Protein AF-A0A9D1PG40-F1 (afdb_monomer)

Organism: NCBI:txid2838501

pLDDT: mean 84.78, std 14.43, range [40.97, 97.5]

Sequence (133 aa):
SDLYTVRMKETQLELTAVLLNINRNHNRELMEACRDLKDYAEYVDRVRKYARELPLSEAVECAITECIREGILKEFLEKNRAEVKKMSIYEYDQKKHIRMERQDAWEEGVQAGRREGIKEGERPAQRTDQEKA

Structure (mmCIF, N/CA/C/O backbone):
data_AF-A0A9D1PG40-F1
#
_entry.id   AF-A0A9D1PG40-F1
#
loop_
_atom_site.group_PDB
_atom_site.id
_atom_site.type_symbol
_atom_site.label_atom_id
_atom_site.label_alt_id
_atom_site.label_comp_id
_atom_site.label_asym_id
_atom_site.label_entity_id
_atom_site.label_seq_id
_atom_site.pdbx_PDB_ins_code
_atom_site.Cartn_x
_atom_site.Cartn_y
_atom_site.Cartn_z
_atom_site.occupancy
_atom_site.B_iso_or_equiv
_atom_site.auth_seq_id
_atom_site.auth_comp_id
_atom_site.auth_asym_id
_atom_site.auth_atom_id
_atom_site.pdbx_PDB_model_num
ATOM 1 N N . SER A 1 1 ? 30.901 -23.192 -4.515 1.00 55.09 1 SER A N 1
ATOM 2 C CA . SER A 1 1 ? 29.794 -23.257 -3.539 1.00 55.09 1 SER A CA 1
ATOM 3 C C . SER A 1 1 ? 28.909 -24.455 -3.877 1.00 55.09 1 SER A C 1
ATOM 5 O O . SER A 1 1 ? 27.687 -24.369 -3.859 1.00 55.09 1 SER A O 1
ATOM 7 N N . ASP A 1 2 ? 29.529 -25.591 -4.210 1.00 54.66 2 ASP A N 1
ATOM 8 C CA . ASP A 1 2 ? 28.886 -26.600 -5.070 1.00 54.66 2 ASP A CA 1
ATOM 9 C C . ASP A 1 2 ? 28.430 -27.823 -4.259 1.00 54.66 2 ASP A C 1
ATOM 11 O O . ASP A 1 2 ? 27.767 -28.713 -4.777 1.00 54.66 2 ASP A O 1
ATOM 15 N N . LEU A 1 3 ? 28.733 -27.825 -2.956 1.00 61.44 3 LEU A N 1
ATOM 16 C CA . LEU A 1 3 ? 28.418 -28.886 -1.996 1.00 61.44 3 LEU A CA 1
ATOM 17 C C . LEU A 1 3 ? 26.918 -29.052 -1.703 1.00 61.44 3 LEU A C 1
ATOM 19 O O . LEU A 1 3 ? 26.527 -30.090 -1.183 1.00 61.44 3 LEU A O 1
ATOM 23 N N . TYR A 1 4 ? 26.081 -28.073 -2.055 1.00 61.66 4 TYR A N 1
ATOM 24 C CA . TYR A 1 4 ? 24.627 -28.133 -1.847 1.00 61.66 4 TYR A CA 1
ATOM 25 C C . TYR A 1 4 ? 23.830 -28.383 -3.133 1.00 61.66 4 TYR A C 1
ATOM 27 O O . TYR A 1 4 ? 22.605 -28.456 -3.086 1.00 61.66 4 TYR A O 1
ATOM 35 N N . THR A 1 5 ? 24.493 -28.519 -4.286 1.00 62.78 5 THR A N 1
ATOM 36 C CA . THR A 1 5 ? 23.796 -28.704 -5.569 1.00 62.78 5 THR A CA 1
ATOM 37 C C . THR A 1 5 ? 23.906 -30.157 -6.007 1.00 62.78 5 THR A C 1
ATOM 39 O O . THR A 1 5 ? 24.769 -30.526 -6.803 1.00 62.78 5 THR A O 1
ATOM 42 N N . VAL A 1 6 ? 23.031 -31.010 -5.475 1.00 68.75 6 VAL A N 1
ATOM 43 C CA . VAL A 1 6 ? 22.919 -32.390 -5.955 1.00 68.75 6 VAL A CA 1
ATOM 44 C C . VAL A 1 6 ? 22.168 -32.363 -7.286 1.00 68.75 6 VAL A C 1
ATOM 46 O O . VAL A 1 6 ? 20.981 -32.047 -7.331 1.00 68.75 6 VAL A O 1
ATOM 49 N N . ARG A 1 7 ? 22.860 -32.659 -8.394 1.00 66.06 7 ARG A N 1
ATOM 50 C CA . ARG A 1 7 ? 22.235 -32.750 -9.724 1.00 66.06 7 ARG A CA 1
ATOM 51 C C . ARG A 1 7 ? 21.403 -34.032 -9.811 1.00 66.06 7 ARG A C 1
ATOM 53 O O . ARG A 1 7 ? 21.904 -35.075 -10.222 1.00 66.06 7 ARG A O 1
ATOM 60 N N . MET A 1 8 ? 20.145 -33.953 -9.394 1.00 66.69 8 MET A N 1
ATOM 61 C CA . MET A 1 8 ? 19.166 -35.035 -9.515 1.00 66.69 8 MET A CA 1
ATOM 62 C C . MET A 1 8 ? 18.460 -34.937 -10.877 1.00 66.69 8 MET A C 1
ATOM 64 O O . MET A 1 8 ? 18.106 -33.845 -11.313 1.00 66.69 8 MET A O 1
ATOM 68 N N . LYS A 1 9 ? 18.287 -36.074 -11.566 1.00 65.50 9 LYS A N 1
ATOM 69 C CA . LYS A 1 9 ? 17.622 -36.162 -12.885 1.00 65.50 9 LYS A CA 1
ATOM 70 C C . LYS A 1 9 ? 16.092 -36.056 -12.815 1.00 65.50 9 LYS A C 1
ATOM 72 O O . LYS A 1 9 ? 15.479 -35.769 -13.836 1.00 65.50 9 LYS A O 1
ATOM 77 N N . GLU A 1 10 ? 15.498 -36.295 -11.648 1.00 72.19 10 GLU A N 1
ATOM 78 C CA . GLU A 1 10 ? 14.047 -36.329 -11.435 1.00 72.19 10 GLU A CA 1
ATOM 79 C C . GLU A 1 10 ? 13.614 -35.272 -10.416 1.00 72.19 10 GLU A C 1
ATOM 81 O O . GLU A 1 10 ? 14.260 -35.078 -9.381 1.00 72.19 10 GLU A O 1
ATOM 86 N N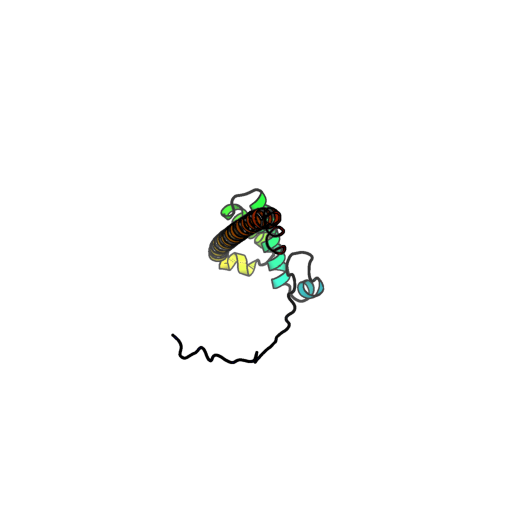 . THR A 1 11 ? 12.514 -34.585 -10.724 1.00 70.94 11 THR A N 1
ATOM 87 C CA . THR A 1 11 ? 11.887 -33.577 -9.868 1.00 70.94 11 THR A CA 1
ATOM 88 C C . THR A 1 11 ? 11.363 -34.249 -8.600 1.00 70.94 11 THR A C 1
ATOM 90 O O . THR A 1 11 ? 10.417 -35.027 -8.649 1.00 70.94 11 THR A O 1
ATOM 93 N N . GLN A 1 12 ? 11.981 -33.967 -7.452 1.00 76.06 12 GLN A N 1
ATOM 94 C CA . GLN A 1 12 ? 11.629 -34.624 -6.183 1.00 76.06 12 GLN A CA 1
ATOM 95 C C . GLN A 1 12 ? 10.358 -34.062 -5.528 1.00 76.06 12 GLN A C 1
ATOM 97 O O . GLN A 1 12 ? 9.818 -34.680 -4.612 1.00 7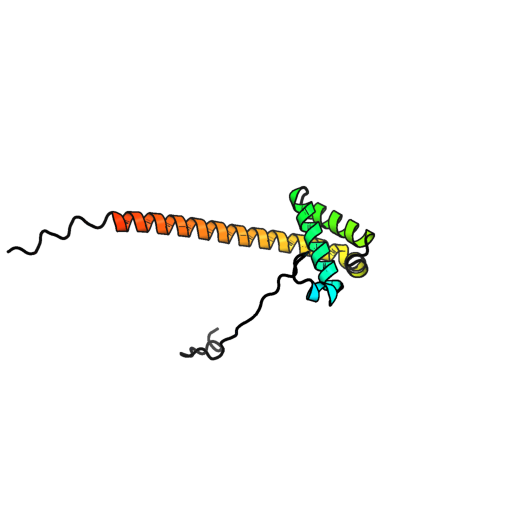6.06 12 GLN A O 1
ATOM 102 N N . LEU A 1 13 ? 9.889 -32.889 -5.967 1.00 81.25 13 LEU A N 1
ATOM 103 C CA . LEU A 1 13 ? 8.706 -32.236 -5.422 1.00 81.25 13 LEU A CA 1
ATOM 104 C C . LEU A 1 13 ? 8.035 -31.367 -6.491 1.00 81.25 13 LEU A C 1
ATOM 106 O O . LEU A 1 13 ? 8.658 -30.456 -7.035 1.00 81.25 13 LEU A O 1
ATOM 110 N N . GLU A 1 14 ? 6.758 -31.631 -6.750 1.00 84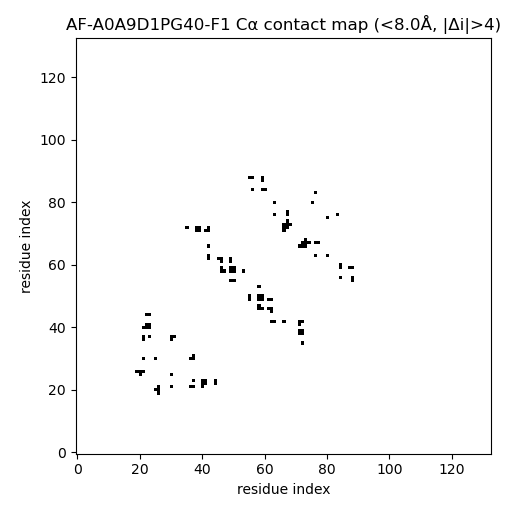.69 14 GLU A N 1
ATOM 111 C CA . GLU A 1 14 ? 5.883 -30.785 -7.559 1.00 84.69 14 GLU A CA 1
ATOM 112 C C . GLU A 1 14 ? 4.769 -30.251 -6.653 1.00 84.69 14 GLU A C 1
ATOM 114 O O . GLU A 1 14 ? 4.091 -31.016 -5.966 1.00 84.69 14 GLU A O 1
ATOM 119 N N . LEU A 1 15 ? 4.620 -28.927 -6.595 1.00 87.81 15 LEU A N 1
ATOM 120 C CA . LEU A 1 15 ? 3.640 -28.255 -5.745 1.00 87.81 15 LEU A CA 1
ATOM 121 C C . LEU A 1 15 ? 2.729 -27.390 -6.603 1.00 87.81 15 LEU A C 1
ATOM 123 O O . LEU A 1 15 ? 3.194 -26.609 -7.431 1.00 87.81 15 LEU A O 1
ATOM 127 N N . THR A 1 16 ? 1.430 -27.473 -6.334 1.00 89.31 16 THR A N 1
ATOM 128 C CA . THR A 1 16 ? 0.451 -26.506 -6.831 1.00 89.31 16 THR A CA 1
ATOM 129 C C . THR A 1 16 ? 0.050 -25.590 -5.684 1.00 89.31 16 THR A C 1
ATOM 131 O O . THR A 1 16 ? -0.345 -26.060 -4.619 1.00 89.31 16 THR A O 1
ATOM 134 N N . ALA A 1 17 ? 0.154 -24.281 -5.899 1.00 91.69 17 ALA A N 1
ATOM 135 C CA . ALA A 1 17 ? -0.239 -23.266 -4.931 1.00 91.69 17 ALA A CA 1
ATOM 136 C C . ALA A 1 17 ? -1.347 -22.379 -5.506 1.00 91.69 17 ALA A C 1
ATOM 138 O O . ALA A 1 17 ? -1.358 -22.073 -6.699 1.00 91.69 17 ALA A O 1
ATOM 139 N N . VAL A 1 18 ? -2.257 -21.936 -4.639 1.00 90.62 18 VAL A N 1
ATOM 140 C CA . VAL A 1 18 ? -3.299 -20.963 -4.981 1.00 90.62 18 VAL A CA 1
ATOM 141 C C . VAL A 1 18 ? -2.880 -19.599 -4.450 1.00 90.62 18 VAL A C 1
ATOM 143 O O . VAL A 1 18 ? -2.592 -19.450 -3.264 1.00 90.62 18 VAL A O 1
ATOM 146 N N . LEU A 1 19 ? -2.854 -18.594 -5.325 1.00 91.44 19 LEU A N 1
ATOM 147 C CA . LEU A 1 19 ? -2.581 -17.210 -4.946 1.00 91.44 19 LEU A CA 1
ATOM 148 C C . LEU A 1 19 ? -3.898 -16.448 -4.802 1.00 91.44 19 LEU A C 1
ATOM 150 O O . LEU A 1 19 ? -4.695 -16.384 -5.737 1.00 91.44 19 LEU A O 1
ATOM 154 N N . LEU A 1 20 ? -4.099 -15.825 -3.643 1.00 89.75 20 LEU A N 1
ATOM 155 C CA . LEU A 1 20 ? -5.283 -15.019 -3.359 1.00 89.75 20 LEU A CA 1
ATOM 156 C C . LEU A 1 20 ? -4.964 -13.525 -3.477 1.00 89.75 20 LEU A C 1
ATOM 158 O O . LEU A 1 20 ? -3.982 -13.024 -2.933 1.00 89.75 20 LEU A O 1
ATOM 162 N N . ASN A 1 21 ? -5.821 -12.797 -4.190 1.00 90.75 21 ASN A N 1
ATOM 163 C CA . ASN A 1 21 ? -5.718 -11.350 -4.348 1.00 90.75 21 ASN A CA 1
ATOM 164 C C . ASN A 1 21 ? -6.250 -10.607 -3.111 1.00 90.75 21 ASN A C 1
ATOM 166 O O . ASN A 1 21 ? -7.457 -10.515 -2.907 1.00 90.75 21 ASN A O 1
ATOM 170 N N . ILE A 1 22 ? -5.360 -10.013 -2.327 1.00 91.44 22 ILE A N 1
ATOM 171 C CA . ILE A 1 22 ? -5.730 -9.264 -1.119 1.00 91.44 22 ILE A CA 1
ATOM 172 C C . ILE A 1 22 ? -5.994 -7.771 -1.367 1.00 91.44 22 ILE A C 1
ATOM 174 O O . ILE A 1 22 ? -6.082 -6.996 -0.423 1.00 91.44 22 ILE A O 1
ATOM 178 N N . ASN A 1 23 ? -6.075 -7.318 -2.620 1.00 90.62 23 ASN A N 1
ATOM 179 C CA . ASN A 1 23 ? -6.421 -5.926 -2.891 1.00 90.62 23 ASN A CA 1
ATOM 180 C C . ASN A 1 23 ? -7.868 -5.636 -2.469 1.00 90.62 23 ASN A C 1
ATOM 182 O O . ASN A 1 23 ? -8.719 -6.528 -2.419 1.00 90.62 23 ASN A O 1
ATOM 186 N N . ARG A 1 24 ? -8.158 -4.357 -2.221 1.00 87.31 24 ARG A N 1
ATOM 187 C CA . ARG A 1 24 ? -9.497 -3.883 -1.871 1.00 87.31 24 ARG A CA 1
ATOM 188 C C . ARG A 1 24 ? -10.554 -4.425 -2.843 1.00 87.31 24 ARG A C 1
ATOM 190 O O . ARG A 1 24 ? -10.343 -4.433 -4.053 1.00 87.31 24 ARG A O 1
ATOM 197 N N . ASN A 1 25 ? -11.697 -4.848 -2.301 1.00 86.94 25 ASN A N 1
ATOM 198 C CA . ASN A 1 25 ? -12.829 -5.464 -3.014 1.00 86.94 25 ASN A CA 1
ATOM 199 C C . ASN A 1 25 ? -12.606 -6.890 -3.556 1.00 86.94 25 ASN A C 1
ATOM 201 O O . ASN A 1 25 ? -13.520 -7.438 -4.173 1.00 86.94 25 ASN A O 1
ATOM 205 N N . HIS A 1 26 ? -11.458 -7.519 -3.298 1.00 89.00 26 HIS A N 1
ATOM 206 C CA . HIS A 1 26 ? -11.212 -8.927 -3.622 1.00 89.00 26 HIS A CA 1
ATOM 207 C C . HIS A 1 26 ? -11.256 -9.815 -2.370 1.00 89.00 26 HIS A C 1
ATOM 209 O O . HIS A 1 26 ? -11.118 -9.322 -1.255 1.00 89.00 26 HIS A O 1
ATOM 215 N N . ASN A 1 27 ? -11.469 -11.126 -2.568 1.00 90.00 27 ASN A N 1
ATOM 216 C CA . ASN A 1 27 ? -11.506 -12.148 -1.511 1.00 90.00 27 ASN A CA 1
ATOM 217 C C . ASN A 1 27 ? -12.321 -11.714 -0.277 1.00 90.00 27 ASN A C 1
ATOM 219 O O . ASN A 1 27 ? -11.801 -11.657 0.834 1.00 90.00 27 ASN A O 1
ATOM 223 N N . ARG A 1 28 ? -13.605 -11.382 -0.486 1.00 89.31 28 ARG A N 1
ATOM 224 C CA . ARG A 1 28 ? -14.491 -10.828 0.556 1.00 89.31 28 ARG A CA 1
ATOM 225 C C . ARG A 1 28 ? -14.533 -11.672 1.826 1.00 89.31 28 ARG A C 1
ATOM 227 O O . ARG A 1 28 ? -14.356 -11.113 2.897 1.00 89.31 28 ARG A O 1
ATOM 234 N N . GLU A 1 29 ? -14.670 -12.989 1.698 1.00 90.69 29 GLU A N 1
ATOM 235 C CA . GLU A 1 29 ? -14.688 -13.908 2.845 1.00 90.69 29 GLU A CA 1
ATOM 236 C C . GLU A 1 29 ? -13.404 -13.807 3.684 1.00 90.69 29 GLU A C 1
ATOM 238 O O . GLU A 1 29 ? -13.460 -13.704 4.906 1.00 90.69 29 GLU A O 1
ATOM 243 N N . LEU A 1 30 ? -12.237 -13.741 3.031 1.00 91.19 30 LEU A N 1
ATOM 244 C CA . LEU A 1 30 ? -10.945 -13.562 3.701 1.00 91.19 30 LEU A CA 1
ATOM 245 C C . LEU A 1 30 ? -10.851 -12.195 4.401 1.00 91.19 30 LEU A C 1
ATOM 247 O O . LEU A 1 30 ? -10.345 -12.101 5.517 1.00 91.19 30 LEU A O 1
ATOM 251 N N . MET A 1 31 ? -11.349 -11.141 3.752 1.00 92.12 31 MET A N 1
ATOM 252 C CA . MET A 1 31 ? -11.352 -9.779 4.300 1.00 92.12 31 MET A CA 1
ATOM 253 C C . MET A 1 31 ? -12.332 -9.612 5.464 1.00 92.12 31 MET A C 1
ATOM 255 O O . MET A 1 31 ? -12.103 -8.799 6.356 1.00 92.12 31 MET A O 1
ATOM 259 N N . GLU A 1 32 ? -13.432 -10.360 5.465 1.00 91.06 32 GLU A N 1
ATOM 260 C CA . GLU A 1 32 ? -14.386 -10.408 6.574 1.00 91.06 32 GLU A CA 1
ATOM 261 C C . GLU A 1 32 ? -13.836 -11.224 7.748 1.00 91.06 32 GLU A C 1
ATOM 263 O O . GLU A 1 32 ? -14.040 -10.847 8.901 1.00 91.06 32 GLU A O 1
ATOM 268 N N . ALA A 1 33 ? -13.075 -12.285 7.465 1.00 93.94 33 ALA A N 1
ATOM 269 C CA . ALA A 1 33 ? -12.431 -13.109 8.481 1.00 93.94 33 ALA A CA 1
ATOM 270 C C . ALA A 1 33 ? -11.231 -12.424 9.163 1.00 93.94 33 ALA A C 1
ATOM 272 O O . ALA A 1 33 ? -10.934 -12.727 10.318 1.00 93.94 33 ALA A O 1
ATOM 273 N N . CYS A 1 34 ? -10.528 -11.511 8.479 1.00 93.50 34 CYS A N 1
ATOM 274 C CA . CYS A 1 34 ? -9.326 -10.858 9.004 1.00 93.50 34 CYS A CA 1
ATOM 275 C C . CYS A 1 34 ? -9.380 -9.331 8.863 1.00 93.50 34 CYS A C 1
ATOM 277 O O . CYS A 1 34 ? -9.103 -8.767 7.801 1.00 93.50 34 CYS A O 1
ATOM 279 N N . ARG A 1 35 ? -9.671 -8.654 9.981 1.00 92.56 35 ARG A N 1
ATOM 280 C CA . ARG A 1 35 ? -9.740 -7.188 10.044 1.00 92.56 35 ARG A CA 1
ATOM 281 C C . ARG A 1 35 ? -8.415 -6.517 9.681 1.00 92.56 35 ARG A C 1
ATOM 283 O O . ARG A 1 35 ? -8.426 -5.595 8.878 1.00 92.56 35 ARG A O 1
ATOM 290 N N . ASP A 1 36 ? -7.293 -6.986 10.219 1.00 93.69 36 ASP A N 1
ATOM 291 C CA . ASP A 1 36 ? -5.988 -6.355 9.969 1.00 93.69 36 ASP A CA 1
ATOM 292 C C . ASP A 1 36 ? -5.596 -6.429 8.491 1.00 93.69 36 ASP A C 1
ATOM 294 O O . ASP A 1 36 ? -5.083 -5.463 7.927 1.00 93.69 36 ASP A O 1
ATOM 298 N N . LEU A 1 37 ? -5.888 -7.556 7.832 1.00 93.81 37 LEU A N 1
ATOM 299 C CA . LEU A 1 37 ? -5.640 -7.722 6.403 1.00 93.81 37 LEU A CA 1
ATOM 300 C C . LEU A 1 37 ? -6.526 -6.792 5.567 1.00 93.81 37 LEU A C 1
ATOM 302 O O . LEU A 1 37 ? -6.053 -6.198 4.597 1.00 93.81 37 LEU A O 1
ATOM 306 N N . LYS A 1 38 ? -7.793 -6.633 5.961 1.00 94.88 38 LYS A N 1
ATOM 307 C CA . LYS A 1 38 ? -8.722 -5.689 5.335 1.00 94.88 38 LYS A CA 1
ATOM 308 C C . LYS A 1 38 ? -8.252 -4.244 5.496 1.00 94.88 38 LYS A C 1
ATOM 310 O O . LYS A 1 38 ? -8.222 -3.505 4.514 1.00 94.88 38 LYS A O 1
ATOM 315 N N . ASP A 1 39 ? -7.848 -3.859 6.702 1.00 95.62 39 ASP A N 1
ATOM 316 C CA . ASP A 1 39 ? -7.354 -2.514 6.995 1.00 95.62 39 ASP A CA 1
ATOM 317 C C . ASP A 1 39 ? -6.031 -2.241 6.252 1.00 95.62 39 ASP A C 1
ATOM 319 O O . ASP A 1 39 ? -5.830 -1.154 5.709 1.00 95.62 39 ASP A O 1
ATOM 323 N N . TYR A 1 40 ? -5.157 -3.245 6.126 1.00 94.62 40 TYR A N 1
ATOM 324 C CA . TYR A 1 40 ? -3.961 -3.170 5.284 1.00 94.62 40 TYR A CA 1
ATOM 325 C C . TYR A 1 40 ? -4.297 -2.969 3.803 1.00 94.62 40 TYR A C 1
ATOM 327 O O . TYR A 1 40 ? -3.718 -2.095 3.152 1.00 94.62 40 TYR A O 1
ATOM 335 N N . ALA A 1 41 ? -5.246 -3.737 3.264 1.00 94.94 41 ALA A N 1
ATOM 336 C CA . ALA A 1 41 ? -5.686 -3.596 1.879 1.00 94.94 41 ALA A CA 1
ATOM 337 C C . ALA A 1 41 ? -6.249 -2.192 1.596 1.00 94.94 41 ALA A C 1
ATOM 339 O O . ALA A 1 41 ? -5.978 -1.621 0.537 1.00 94.94 41 ALA A O 1
ATOM 340 N N . GLU A 1 42 ? -6.990 -1.624 2.551 1.00 95.62 42 GLU A N 1
ATOM 341 C CA . GLU A 1 42 ? -7.525 -0.261 2.492 1.00 95.62 42 GLU A CA 1
ATOM 342 C C . GLU A 1 42 ? -6.409 0.800 2.552 1.00 95.62 42 GLU A C 1
ATOM 344 O O . GLU A 1 42 ? -6.392 1.716 1.728 1.00 95.62 42 GLU A O 1
ATOM 349 N N . TYR A 1 43 ? -5.430 0.655 3.452 1.00 95.31 43 TYR A N 1
ATOM 350 C CA . TYR A 1 43 ? -4.255 1.536 3.516 1.00 95.31 43 TYR A CA 1
ATOM 351 C C . TYR A 1 43 ? -3.486 1.557 2.187 1.00 95.31 43 TYR A C 1
ATOM 353 O O . TYR A 1 43 ? -3.197 2.624 1.638 1.00 95.31 43 TYR A O 1
ATOM 361 N N . VAL A 1 44 ? -3.191 0.380 1.629 1.00 93.44 44 VAL A N 1
ATOM 362 C CA . VAL A 1 44 ? -2.456 0.261 0.363 1.00 93.44 44 VAL A CA 1
ATOM 363 C C . VAL A 1 44 ? -3.242 0.873 -0.804 1.00 93.44 44 VAL A C 1
ATOM 365 O O . VAL A 1 44 ? -2.642 1.505 -1.678 1.00 93.44 44 VAL A O 1
ATOM 368 N N . ASP A 1 45 ? -4.571 0.722 -0.831 1.00 95.12 45 ASP A N 1
ATOM 369 C CA . ASP A 1 45 ? -5.433 1.362 -1.835 1.00 95.12 45 ASP A CA 1
ATOM 370 C C . ASP A 1 45 ? -5.323 2.894 -1.780 1.00 95.12 45 ASP A C 1
ATOM 372 O O . ASP A 1 45 ? -5.134 3.542 -2.813 1.00 95.12 45 ASP A O 1
ATOM 376 N N . ARG A 1 46 ? -5.333 3.477 -0.575 1.00 95.50 46 ARG A N 1
ATOM 377 C CA . ARG A 1 46 ? -5.190 4.930 -0.372 1.00 95.50 46 ARG A CA 1
ATOM 378 C C . ARG A 1 46 ? -3.830 5.450 -0.798 1.00 95.50 46 ARG A C 1
ATOM 380 O O . ARG A 1 46 ? -3.771 6.437 -1.530 1.00 95.50 46 ARG A O 1
ATOM 387 N N . VAL A 1 47 ? -2.747 4.764 -0.424 1.00 94.00 47 VAL A N 1
ATOM 388 C CA . VAL A 1 47 ? -1.392 5.122 -0.877 1.00 94.00 47 VAL A CA 1
ATOM 389 C C . VAL A 1 47 ? -1.337 5.156 -2.404 1.00 94.00 47 VAL A C 1
ATOM 391 O O . VAL A 1 47 ? -0.857 6.128 -2.982 1.00 94.00 47 VAL A O 1
ATOM 394 N N . ARG A 1 48 ? -1.884 4.136 -3.081 1.00 92.62 48 ARG A N 1
ATOM 395 C CA . ARG A 1 48 ? -1.922 4.085 -4.552 1.00 92.62 48 ARG A CA 1
ATOM 396 C C . ARG A 1 48 ? -2.773 5.195 -5.153 1.00 92.62 48 ARG A C 1
ATOM 398 O O . ARG A 1 48 ? -2.405 5.718 -6.200 1.00 92.62 48 ARG A O 1
ATOM 405 N N . LYS A 1 49 ? -3.907 5.530 -4.532 1.00 94.81 49 LYS A N 1
ATOM 406 C CA . LYS A 1 49 ? -4.782 6.615 -4.985 1.00 94.81 49 LYS A CA 1
ATOM 407 C C . LYS A 1 49 ? -4.046 7.952 -4.928 1.00 94.81 49 LYS A C 1
ATOM 409 O O . LYS A 1 49 ? -3.980 8.629 -5.946 1.00 94.81 49 LYS A O 1
ATOM 414 N N . TYR A 1 50 ? -3.438 8.287 -3.792 1.00 95.81 50 TYR A N 1
ATOM 415 C CA . TYR A 1 50 ? -2.695 9.538 -3.646 1.00 95.81 50 TYR A CA 1
ATOM 416 C C . TYR A 1 50 ? -1.431 9.582 -4.506 1.00 95.81 50 TYR A C 1
ATOM 418 O O . TYR A 1 50 ? -1.134 10.621 -5.082 1.00 95.81 50 TYR A O 1
ATOM 426 N N . ALA A 1 51 ? -0.725 8.462 -4.683 1.00 92.88 51 ALA A N 1
ATOM 427 C CA . ALA A 1 51 ? 0.493 8.404 -5.498 1.00 92.88 51 ALA A CA 1
ATOM 428 C C . ALA A 1 51 ? 0.253 8.631 -7.005 1.00 92.88 51 ALA A C 1
ATOM 430 O O . ALA A 1 51 ? 1.213 8.747 -7.765 1.00 92.88 51 ALA A O 1
ATOM 431 N N . ARG A 1 52 ? -1.009 8.675 -7.461 1.00 92.56 52 ARG A N 1
ATOM 432 C CA . ARG A 1 52 ? -1.356 9.087 -8.834 1.00 92.56 52 ARG A CA 1
ATOM 433 C C . ARG A 1 52 ? -1.293 10.600 -9.030 1.00 92.56 52 ARG A C 1
ATOM 435 O O . ARG A 1 52 ? -1.101 11.038 -10.158 1.00 92.56 52 ARG A O 1
ATOM 442 N N . GLU A 1 53 ? -1.482 11.367 -7.961 1.00 93.38 53 GLU A N 1
ATOM 443 C CA . GLU A 1 53 ? -1.629 12.828 -8.004 1.00 93.38 53 GLU A CA 1
ATOM 444 C C . GLU A 1 53 ? -0.503 13.548 -7.248 1.00 93.38 53 GLU A C 1
ATOM 446 O O . GLU A 1 53 ? -0.139 14.665 -7.605 1.00 93.38 53 GLU A O 1
ATOM 451 N N . LEU A 1 54 ? 0.072 12.904 -6.230 1.00 93.75 54 LEU A N 1
ATOM 452 C CA . LEU A 1 54 ? 1.070 13.468 -5.325 1.00 93.75 54 LEU A CA 1
ATOM 453 C C . LEU A 1 54 ? 2.403 12.708 -5.403 1.00 93.75 54 LEU A C 1
ATOM 455 O O . LEU A 1 54 ? 2.420 11.509 -5.709 1.00 93.75 54 LEU A O 1
ATOM 459 N N . PRO A 1 55 ? 3.528 13.359 -5.051 1.00 93.44 55 PRO A N 1
ATOM 460 C CA . PRO A 1 55 ? 4.791 12.670 -4.818 1.00 93.44 55 PRO A CA 1
ATOM 461 C C . PRO A 1 55 ? 4.624 11.543 -3.796 1.00 93.44 55 PRO A C 1
ATOM 463 O O . PRO A 1 55 ? 3.924 11.700 -2.798 1.00 93.44 55 PRO A O 1
ATOM 466 N N . LEU A 1 56 ? 5.310 10.415 -4.000 1.00 90.44 56 LEU A N 1
ATOM 467 C CA . LEU A 1 56 ? 5.117 9.208 -3.188 1.00 90.44 56 LEU A CA 1
ATOM 468 C C . LEU A 1 56 ? 5.249 9.457 -1.675 1.00 90.44 56 LEU A C 1
ATOM 470 O O . LEU A 1 56 ? 4.448 8.954 -0.895 1.00 90.44 56 LEU A O 1
ATOM 474 N N . SER A 1 57 ? 6.236 10.253 -1.258 1.00 92.69 57 SER A N 1
ATOM 475 C CA . SER A 1 57 ? 6.448 10.591 0.157 1.00 92.69 57 SER A CA 1
ATOM 476 C C . SER A 1 57 ? 5.249 11.323 0.773 1.00 92.69 57 SER A C 1
ATOM 478 O O . SER A 1 57 ? 4.855 11.027 1.902 1.00 92.69 57 SER A O 1
ATOM 480 N N . GLU A 1 58 ? 4.648 12.248 0.023 1.00 94.62 58 GLU A N 1
ATOM 481 C CA . GLU A 1 58 ? 3.455 12.990 0.439 1.00 94.62 58 GLU A CA 1
ATOM 482 C C . GLU A 1 58 ? 2.215 12.099 0.392 1.00 94.62 58 GLU A C 1
ATOM 484 O O . GLU A 1 58 ? 1.443 12.072 1.344 1.00 94.62 58 GLU A O 1
ATOM 4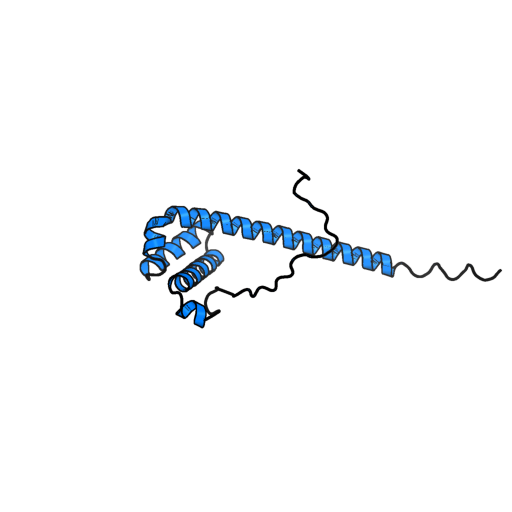89 N N . ALA A 1 59 ? 2.071 11.293 -0.662 1.00 95.25 59 ALA A N 1
ATOM 490 C CA . ALA A 1 59 ? 0.984 10.334 -0.803 1.00 95.25 59 ALA A CA 1
ATOM 491 C C . ALA A 1 59 ? 0.916 9.354 0.376 1.00 95.25 59 ALA A C 1
ATOM 493 O O . ALA A 1 59 ? -0.162 9.097 0.913 1.00 95.25 59 ALA A O 1
ATOM 494 N N . VAL A 1 60 ? 2.071 8.836 0.803 1.00 94.50 60 VAL A N 1
ATOM 495 C CA . VAL A 1 60 ? 2.179 7.953 1.969 1.00 94.50 60 VAL A CA 1
ATOM 496 C C . VAL A 1 60 ? 1.815 8.701 3.254 1.00 94.50 60 VAL A C 1
ATOM 498 O O . VAL A 1 60 ? 1.047 8.182 4.059 1.00 94.50 60 VAL A O 1
ATOM 501 N N . GLU A 1 61 ? 2.287 9.935 3.444 1.00 95.50 61 GLU A N 1
ATOM 502 C CA . GLU A 1 61 ? 1.959 10.736 4.633 1.00 95.50 61 GLU A CA 1
ATOM 503 C C . GLU A 1 61 ? 0.459 11.060 4.736 1.00 95.50 61 GLU A C 1
ATOM 505 O O . GLU A 1 61 ? -0.141 10.945 5.813 1.00 95.50 61 GLU A O 1
ATOM 510 N N . CYS A 1 62 ? -0.160 11.433 3.612 1.00 96.62 62 CYS A N 1
ATOM 511 C CA . CYS A 1 62 ? -1.596 11.674 3.511 1.00 96.62 62 CYS A CA 1
ATOM 512 C C . CYS A 1 62 ? -2.385 10.403 3.832 1.00 96.62 62 CYS A C 1
ATOM 514 O O . CYS A 1 62 ? -3.275 10.445 4.682 1.00 96.62 62 CYS A O 1
ATOM 516 N N . ALA A 1 63 ? -2.012 9.269 3.229 1.00 96.50 63 ALA A N 1
ATOM 517 C CA . ALA A 1 63 ? -2.662 7.986 3.481 1.00 96.50 63 ALA A CA 1
ATOM 518 C C . ALA A 1 63 ? -2.561 7.570 4.955 1.00 96.50 63 ALA A C 1
ATOM 520 O O . ALA A 1 63 ? -3.569 7.184 5.542 1.00 96.50 63 ALA A O 1
ATOM 521 N N . ILE A 1 64 ? -1.381 7.693 5.577 1.00 96.12 64 ILE A N 1
ATOM 522 C CA . ILE A 1 64 ? -1.193 7.379 7.002 1.00 96.12 64 ILE A CA 1
ATOM 523 C C . ILE A 1 64 ? -2.101 8.258 7.867 1.00 96.12 64 ILE A C 1
ATOM 525 O O . ILE A 1 64 ? -2.789 7.758 8.755 1.00 96.12 64 ILE A O 1
ATOM 529 N N . THR A 1 65 ? -2.120 9.565 7.603 1.00 97.25 65 THR A N 1
ATOM 530 C CA . THR A 1 65 ? -2.911 10.522 8.389 1.00 97.25 65 THR A CA 1
ATOM 531 C C . THR A 1 65 ? -4.407 10.233 8.285 1.00 97.25 65 THR A C 1
ATOM 533 O O . THR A 1 65 ? -5.107 10.224 9.298 1.00 97.25 65 THR A O 1
ATOM 536 N N . GLU A 1 66 ? -4.896 9.958 7.077 1.00 97.44 66 GLU A N 1
ATOM 537 C CA . GLU A 1 66 ? -6.297 9.621 6.830 1.00 97.44 66 GLU A CA 1
ATOM 538 C C . GLU A 1 66 ? -6.681 8.280 7.478 1.00 97.44 66 GLU A C 1
ATOM 540 O O . GLU A 1 66 ? -7.716 8.193 8.139 1.00 97.44 66 GLU A O 1
ATOM 545 N N . CYS A 1 67 ? -5.823 7.258 7.369 1.00 97.12 67 CYS A N 1
ATOM 546 C CA . CYS A 1 67 ? -6.062 5.941 7.964 1.00 97.12 67 CYS A CA 1
ATOM 547 C C . CYS A 1 67 ? -6.123 6.003 9.495 1.00 97.12 67 CYS A C 1
ATOM 549 O O . CYS A 1 67 ? -7.047 5.454 10.091 1.00 97.12 67 CYS A O 1
ATOM 551 N N . ILE A 1 68 ? -5.203 6.732 10.139 1.00 96.69 68 ILE A N 1
ATOM 552 C CA . ILE A 1 68 ? -5.220 6.942 11.597 1.00 96.69 68 ILE A CA 1
ATOM 553 C C . ILE A 1 68 ? -6.521 7.628 12.030 1.00 96.69 68 ILE A C 1
ATOM 555 O O . ILE A 1 68 ? -7.157 7.195 12.994 1.00 96.69 68 ILE A O 1
ATOM 559 N N . ARG A 1 69 ? -6.940 8.674 11.302 1.00 97.50 69 ARG A N 1
ATOM 560 C CA . ARG A 1 69 ? -8.174 9.421 11.588 1.00 97.50 69 ARG A CA 1
ATOM 561 C C . ARG A 1 69 ? -9.417 8.534 11.496 1.00 97.50 69 ARG A C 1
ATOM 563 O O . ARG A 1 69 ? -10.339 8.702 12.287 1.00 97.50 69 ARG A O 1
ATOM 570 N N . GLU A 1 70 ? -9.439 7.604 10.549 1.00 97.25 70 GLU A N 1
ATOM 571 C CA . GLU A 1 70 ? -10.582 6.720 10.285 1.00 97.25 70 GLU A CA 1
ATOM 572 C C . GLU A 1 70 ? -10.505 5.373 11.016 1.00 97.25 70 GLU A C 1
ATOM 574 O O . GLU A 1 70 ? -11.404 4.545 10.886 1.00 97.25 70 GLU A O 1
ATOM 579 N N . GLY A 1 71 ? -9.470 5.159 11.833 1.00 95.56 71 GLY A N 1
ATOM 580 C CA . GLY A 1 71 ? -9.329 3.950 12.644 1.00 95.56 71 GLY A CA 1
ATOM 581 C C . GLY A 1 71 ? -8.795 2.729 11.886 1.00 95.56 71 GLY A C 1
ATOM 582 O O . GLY A 1 71 ? -8.891 1.618 12.402 1.00 95.56 71 GLY A O 1
ATOM 583 N N . ILE A 1 72 ? -8.230 2.923 10.694 1.00 96.25 72 ILE A N 1
ATOM 584 C CA . ILE A 1 72 ? -7.670 1.877 9.828 1.00 96.25 72 ILE A CA 1
ATOM 585 C C . ILE A 1 72 ? -6.203 1.679 10.195 1.00 96.25 72 ILE A C 1
ATOM 587 O O . ILE A 1 72 ? -5.418 2.624 10.107 1.00 96.25 72 ILE A O 1
ATOM 591 N N . LEU A 1 73 ? -5.829 0.466 10.624 1.00 95.44 73 LEU A N 1
ATOM 592 C CA . LEU A 1 73 ? -4.473 0.153 11.113 1.00 95.44 73 LEU A CA 1
ATOM 593 C C . LEU A 1 73 ? -3.949 1.166 12.154 1.00 95.44 73 LEU A C 1
ATOM 595 O O . LEU A 1 73 ? -2.742 1.382 12.272 1.00 95.44 73 LEU A O 1
ATOM 599 N N . LYS A 1 74 ? -4.848 1.810 12.907 1.00 95.88 74 LYS A N 1
ATOM 600 C CA . LYS A 1 74 ? -4.540 3.013 13.689 1.00 95.88 74 LYS A CA 1
ATOM 601 C C . LYS A 1 74 ? -3.351 2.826 14.631 1.00 95.88 74 LYS A C 1
ATOM 603 O O . LYS A 1 74 ? -2.364 3.540 14.504 1.00 95.88 74 LYS A O 1
ATOM 608 N N . GLU A 1 75 ? -3.425 1.848 15.530 1.00 95.62 75 GLU A N 1
ATOM 609 C CA . GLU A 1 75 ? -2.384 1.611 16.540 1.00 95.62 75 GLU A CA 1
ATOM 610 C C . GLU A 1 75 ? -1.027 1.289 15.897 1.00 95.62 75 GLU A C 1
ATOM 612 O O . GLU A 1 75 ? 0.023 1.764 16.338 1.00 95.62 75 GLU A O 1
ATOM 617 N N . PHE A 1 76 ? -1.047 0.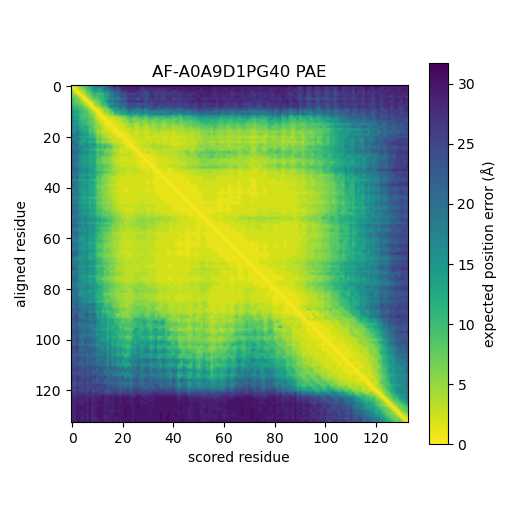515 14.809 1.00 95.56 76 PHE A N 1
ATOM 618 C CA . PHE A 1 76 ? 0.150 0.158 14.059 1.00 95.56 76 PHE A CA 1
ATOM 619 C C . PHE A 1 76 ? 0.787 1.384 13.394 1.00 95.56 76 PHE A C 1
ATOM 621 O O . PHE A 1 76 ? 1.999 1.584 13.508 1.00 95.56 76 PHE A O 1
ATOM 628 N N . LEU A 1 77 ? -0.020 2.208 12.725 1.00 96.00 77 LEU A N 1
ATOM 629 C CA . LEU A 1 77 ? 0.434 3.402 12.016 1.00 96.00 77 LEU A CA 1
ATOM 630 C C . LEU A 1 77 ? 0.887 4.509 12.974 1.00 96.00 77 LEU A C 1
ATOM 632 O O . LEU A 1 77 ? 1.871 5.184 12.687 1.00 96.00 77 LEU A O 1
ATOM 636 N N . GLU A 1 78 ? 0.224 4.673 14.120 1.00 95.69 78 GLU A N 1
ATOM 637 C CA . GLU A 1 78 ? 0.636 5.615 15.167 1.00 95.69 78 GLU A CA 1
ATOM 638 C C . GLU A 1 78 ? 2.006 5.239 15.739 1.00 95.69 78 GLU A C 1
ATOM 640 O O . GLU A 1 78 ? 2.884 6.094 15.859 1.00 95.69 78 GLU A O 1
ATOM 645 N N . LYS A 1 79 ? 2.223 3.950 16.030 1.00 96.62 79 LYS A N 1
ATOM 646 C CA . LYS A 1 79 ? 3.478 3.464 16.613 1.00 96.62 79 LYS A CA 1
ATOM 647 C C . LYS A 1 79 ? 4.638 3.436 15.614 1.00 96.62 79 LYS A C 1
ATOM 649 O O . LYS A 1 79 ? 5.774 3.695 16.000 1.00 96.62 79 LYS A O 1
ATOM 654 N N . ASN A 1 80 ? 4.370 3.116 14.347 1.00 94.62 80 ASN A N 1
ATOM 655 C CA . ASN A 1 80 ? 5.409 2.820 13.352 1.00 94.62 80 ASN A CA 1
ATOM 656 C C . ASN A 1 80 ? 5.476 3.833 12.199 1.00 94.62 80 ASN A C 1
ATOM 658 O O . ASN A 1 80 ? 6.082 3.540 11.171 1.00 94.62 80 ASN A O 1
ATOM 662 N N . ARG A 1 81 ? 4.886 5.027 12.346 1.00 93.75 81 ARG A N 1
ATOM 663 C CA . ARG A 1 81 ? 4.747 6.037 11.277 1.00 93.75 81 ARG A CA 1
ATOM 664 C C . ARG A 1 81 ? 6.007 6.247 10.431 1.00 93.75 81 ARG A C 1
ATOM 666 O O . ARG A 1 81 ? 5.946 6.179 9.206 1.00 93.75 81 ARG A O 1
ATOM 673 N N . ALA A 1 82 ? 7.144 6.496 11.082 1.00 93.69 82 ALA A N 1
ATOM 674 C CA . ALA A 1 82 ? 8.407 6.777 10.399 1.00 93.69 82 ALA A CA 1
ATOM 675 C C . ALA A 1 82 ? 8.920 5.570 9.596 1.00 93.69 82 ALA A C 1
ATOM 677 O O . ALA A 1 82 ? 9.361 5.726 8.456 1.00 93.69 82 ALA A O 1
ATOM 678 N N . GLU A 1 83 ? 8.816 4.371 10.170 1.00 93.88 83 GLU A N 1
ATOM 679 C CA . GLU A 1 83 ? 9.262 3.136 9.526 1.00 93.88 83 GLU A CA 1
ATOM 680 C C . GL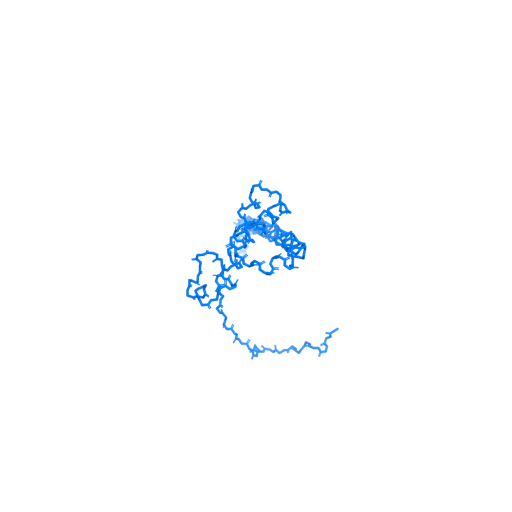U A 1 83 ? 8.351 2.767 8.355 1.00 93.88 83 GLU A C 1
ATOM 682 O O . GLU A 1 83 ? 8.833 2.499 7.258 1.00 93.88 83 GLU A O 1
ATOM 687 N N . VAL A 1 84 ? 7.030 2.861 8.544 1.00 92.50 84 VAL A N 1
ATOM 688 C CA . VAL A 1 84 ? 6.037 2.624 7.487 1.00 92.50 84 VAL A CA 1
ATOM 689 C C . VAL A 1 84 ? 6.273 3.562 6.309 1.00 92.50 84 VAL A C 1
ATOM 691 O O . VAL A 1 84 ? 6.251 3.115 5.162 1.00 92.50 84 VAL A O 1
ATOM 694 N N . LYS A 1 85 ? 6.555 4.844 6.570 1.00 92.31 85 LYS A N 1
ATOM 695 C CA . LYS A 1 85 ? 6.872 5.811 5.518 1.00 92.31 85 LYS A CA 1
ATOM 696 C C . LYS A 1 85 ? 8.119 5.412 4.737 1.00 92.31 85 LYS A C 1
ATOM 698 O O . LYS A 1 85 ? 8.078 5.332 3.511 1.00 92.31 85 LYS A O 1
ATOM 703 N N . LYS A 1 86 ? 9.217 5.150 5.444 1.00 92.75 86 LYS A N 1
ATOM 704 C CA . LYS A 1 86 ? 10.500 4.779 4.839 1.00 92.75 86 LYS A CA 1
ATOM 705 C C . LYS A 1 86 ? 10.376 3.508 4.001 1.00 92.75 86 LYS A C 1
ATOM 707 O O . LYS A 1 86 ? 10.812 3.485 2.852 1.00 92.75 86 LYS A O 1
ATOM 712 N N . MET A 1 87 ? 9.760 2.478 4.568 1.00 90.44 87 MET A N 1
ATOM 713 C CA . MET A 1 87 ? 9.578 1.184 3.924 1.00 90.44 87 MET A CA 1
ATOM 714 C C . MET A 1 87 ? 8.679 1.308 2.687 1.00 90.44 87 MET A C 1
ATOM 716 O O . MET A 1 87 ? 9.055 0.836 1.616 1.00 90.44 87 MET A O 1
ATOM 720 N N . SER A 1 88 ? 7.559 2.034 2.791 1.00 87.88 88 SER A N 1
ATOM 721 C CA . SER A 1 88 ? 6.638 2.241 1.662 1.00 87.88 88 SER A CA 1
ATOM 722 C C . SER A 1 88 ? 7.314 2.949 0.485 1.00 87.88 88 SER A C 1
ATOM 724 O O . SER A 1 88 ? 7.056 2.601 -0.665 1.00 87.88 88 SER A O 1
ATOM 726 N N . ILE A 1 89 ? 8.190 3.923 0.759 1.00 88.81 89 ILE A N 1
ATOM 727 C CA . ILE A 1 89 ? 8.961 4.616 -0.281 1.00 88.81 89 ILE A CA 1
ATOM 728 C C . ILE A 1 89 ? 9.921 3.640 -0.966 1.00 88.81 89 ILE A C 1
ATOM 730 O O . ILE A 1 89 ? 9.892 3.491 -2.186 1.00 88.81 89 ILE A O 1
ATOM 734 N N . TYR A 1 90 ? 10.718 2.928 -0.168 1.00 89.50 90 TYR A N 1
ATOM 735 C CA . TYR A 1 90 ? 11.711 1.985 -0.672 1.00 89.50 90 TYR A CA 1
ATOM 736 C C . TYR A 1 90 ? 11.091 0.879 -1.537 1.00 89.50 90 TYR A C 1
ATOM 738 O O . TYR A 1 90 ? 11.544 0.632 -2.654 1.00 89.50 90 TYR A O 1
ATOM 746 N N . GLU A 1 91 ? 10.028 0.231 -1.054 1.00 84.00 91 GLU A N 1
ATOM 747 C CA . GLU A 1 91 ? 9.379 -0.853 -1.794 1.00 84.00 91 GLU A CA 1
ATOM 748 C C . GLU A 1 91 ? 8.760 -0.394 -3.111 1.00 84.00 91 GLU A C 1
ATOM 750 O O . GLU A 1 91 ? 8.764 -1.134 -4.099 1.00 84.00 91 GLU A O 1
ATOM 755 N N . TYR A 1 92 ? 8.171 0.799 -3.132 1.00 83.56 92 TYR A N 1
ATOM 756 C CA . TYR A 1 92 ? 7.529 1.307 -4.335 1.00 83.56 92 TYR A CA 1
ATOM 757 C C . TYR A 1 92 ? 8.564 1.634 -5.412 1.00 83.56 92 TYR A C 1
ATOM 759 O O . TYR A 1 92 ? 8.364 1.279 -6.576 1.00 83.56 92 TYR A O 1
ATOM 767 N N . ASP A 1 93 ? 9.687 2.242 -5.025 1.00 84.94 93 ASP A N 1
ATOM 768 C CA . ASP A 1 93 ? 10.792 2.519 -5.941 1.00 84.94 93 ASP A CA 1
ATOM 769 C C . ASP A 1 93 ? 11.392 1.219 -6.491 1.00 84.94 93 ASP A C 1
ATOM 771 O O . ASP A 1 93 ? 11.582 1.099 -7.703 1.00 84.94 93 ASP A O 1
ATOM 775 N N . GLN A 1 94 ? 11.575 0.194 -5.650 1.00 81.62 94 GLN A N 1
ATOM 776 C CA . GLN A 1 94 ? 11.996 -1.132 -6.113 1.00 81.62 94 GLN A CA 1
ATOM 777 C C . GLN A 1 94 ? 11.004 -1.759 -7.098 1.00 81.62 94 GLN A C 1
ATOM 779 O O . GLN A 1 94 ? 11.399 -2.238 -8.161 1.00 81.62 94 GLN A O 1
ATOM 784 N N . LYS A 1 95 ? 9.701 -1.743 -6.789 1.00 82.69 95 LYS A N 1
ATOM 785 C CA . LYS A 1 95 ? 8.665 -2.266 -7.698 1.00 82.69 95 LYS A CA 1
ATOM 786 C C . LYS A 1 95 ? 8.659 -1.521 -9.029 1.00 82.69 95 LYS A C 1
ATOM 788 O O . LYS A 1 95 ? 8.472 -2.145 -10.075 1.00 82.69 95 LYS A O 1
ATOM 793 N N . LYS A 1 96 ? 8.866 -0.203 -9.001 1.00 82.19 96 LYS A N 1
ATOM 794 C CA . LYS A 1 96 ? 8.971 0.626 -10.203 1.00 82.19 96 LYS A CA 1
ATOM 795 C C . LYS A 1 96 ? 10.198 0.244 -11.033 1.00 82.19 96 LYS A C 1
ATOM 797 O O . LYS A 1 96 ? 10.051 0.091 -12.243 1.00 82.19 96 LYS A O 1
ATOM 802 N N . HIS A 1 97 ? 11.350 0.029 -10.397 1.00 81.31 97 HIS A N 1
ATOM 803 C CA . HIS A 1 97 ? 12.575 -0.424 -11.062 1.00 81.31 97 HIS A CA 1
ATOM 804 C C . HIS A 1 97 ? 12.382 -1.781 -11.749 1.00 81.31 97 HIS A C 1
ATOM 806 O O . HIS A 1 97 ? 12.553 -1.887 -12.958 1.00 81.31 97 HIS A O 1
ATOM 812 N N . ILE A 1 98 ? 11.899 -2.788 -11.012 1.00 86.69 98 ILE A N 1
ATOM 813 C CA . ILE A 1 98 ? 11.657 -4.141 -11.545 1.00 86.69 98 ILE A CA 1
ATOM 814 C C . ILE A 1 98 ? 10.676 -4.107 -12.723 1.00 86.69 98 ILE A C 1
ATOM 816 O O . ILE A 1 98 ? 10.818 -4.854 -13.691 1.00 86.69 98 ILE A O 1
ATOM 820 N N . ARG A 1 99 ? 9.641 -3.260 -12.649 1.00 87.62 99 ARG A N 1
ATOM 821 C CA . ARG A 1 99 ? 8.672 -3.113 -13.741 1.00 87.62 99 ARG A CA 1
ATOM 822 C C . ARG A 1 99 ? 9.313 -2.518 -14.994 1.00 87.62 99 ARG A C 1
ATOM 824 O O . ARG A 1 99 ? 8.954 -2.948 -16.084 1.00 87.62 99 ARG A O 1
ATOM 831 N N . MET A 1 100 ? 10.212 -1.551 -14.831 1.00 82.81 100 MET A N 1
ATOM 832 C CA . MET A 1 100 ? 10.943 -0.931 -15.936 1.00 82.81 100 MET A CA 1
ATOM 833 C C . MET A 1 100 ? 11.853 -1.955 -16.618 1.00 82.81 100 MET A C 1
ATOM 835 O O . MET A 1 100 ? 11.677 -2.203 -17.802 1.00 82.81 100 MET A O 1
ATOM 839 N N . GLU A 1 101 ? 12.681 -2.674 -15.855 1.00 88.31 101 GLU A N 1
ATOM 840 C CA . GLU A 1 101 ? 13.567 -3.716 -16.400 1.00 88.31 101 GLU A CA 1
ATOM 841 C C . GLU A 1 101 ? 12.797 -4.809 -17.157 1.00 88.31 101 GLU A C 1
ATOM 843 O O . GLU A 1 101 ? 13.223 -5.273 -18.212 1.00 88.31 101 GLU A O 1
ATOM 848 N N . ARG A 1 102 ? 11.631 -5.223 -16.639 1.00 90.44 102 ARG A N 1
ATOM 849 C CA . ARG A 1 102 ? 10.766 -6.197 -17.324 1.00 90.44 102 ARG A CA 1
ATOM 850 C C . ARG A 1 102 ? 10.187 -5.660 -18.626 1.00 90.44 102 ARG A C 1
ATOM 852 O O . ARG A 1 102 ? 10.037 -6.433 -19.568 1.00 90.44 102 ARG A O 1
ATOM 859 N N . GLN A 1 103 ? 9.809 -4.385 -18.653 1.00 89.38 103 GLN A N 1
ATOM 860 C CA . GLN A 1 103 ? 9.281 -3.746 -19.852 1.00 89.38 103 GLN A CA 1
ATOM 861 C C . GLN A 1 103 ? 10.374 -3.637 -20.918 1.00 89.38 103 GLN A C 1
ATOM 863 O O . GLN A 1 103 ? 10.136 -4.037 -22.054 1.00 89.38 103 GLN A O 1
ATOM 868 N N . ASP A 1 104 ? 11.571 -3.200 -20.532 1.00 89.31 104 ASP A N 1
ATOM 869 C CA . ASP A 1 104 ? 12.721 -3.088 -21.431 1.00 89.31 104 ASP A CA 1
ATOM 870 C C . ASP A 1 104 ? 13.090 -4.463 -22.010 1.00 89.31 104 ASP A C 1
ATOM 872 O O . ASP A 1 104 ? 13.172 -4.630 -23.226 1.00 89.31 104 ASP A O 1
ATOM 876 N N . ALA A 1 105 ? 13.184 -5.493 -21.160 1.00 90.81 105 ALA A N 1
ATOM 877 C CA . ALA A 1 105 ? 13.451 -6.865 -21.597 1.00 90.81 105 ALA A CA 1
ATOM 878 C C . ALA A 1 105 ? 12.358 -7.418 -22.533 1.00 90.81 105 ALA A C 1
ATOM 880 O O . ALA A 1 105 ? 12.652 -8.147 -23.484 1.00 90.81 105 ALA A O 1
ATOM 881 N N . TRP A 1 106 ? 11.089 -7.080 -22.281 1.00 91.44 106 TRP A N 1
ATOM 882 C CA . TRP A 1 106 ? 9.982 -7.459 -23.158 1.00 91.44 106 TRP A CA 1
ATOM 883 C C . TRP A 1 106 ? 10.095 -6.781 -24.526 1.00 91.44 106 TRP A C 1
ATOM 885 O O . TRP A 1 106 ? 9.959 -7.442 -25.556 1.00 91.44 106 TRP A O 1
ATOM 895 N N . GLU A 1 107 ? 10.366 -5.477 -24.555 1.00 91.00 107 GLU A N 1
ATOM 896 C CA . GLU A 1 107 ? 10.537 -4.712 -25.791 1.00 91.00 107 GLU A CA 1
ATOM 897 C C . GLU A 1 107 ? 11.730 -5.212 -26.608 1.00 91.00 107 GLU A C 1
ATOM 899 O O . GLU A 1 107 ? 11.597 -5.423 -27.817 1.00 91.00 107 GLU A O 1
ATOM 904 N N . GLU A 1 108 ? 12.861 -5.488 -25.960 1.00 90.94 108 GLU A N 1
ATOM 905 C CA . GLU A 1 108 ? 14.023 -6.111 -26.594 1.00 90.94 108 GLU A CA 1
ATOM 906 C C . GLU A 1 108 ? 13.679 -7.475 -27.201 1.00 90.94 108 GLU A C 1
ATOM 908 O O . GLU A 1 108 ? 13.999 -7.725 -28.366 1.00 90.94 108 GLU A O 1
ATOM 913 N N . GLY A 1 109 ? 12.966 -8.332 -26.461 1.00 91.31 109 GLY A N 1
ATOM 914 C CA . GLY A 1 109 ? 12.511 -9.635 -26.948 1.00 91.31 109 GLY A CA 1
ATOM 915 C C . GLY A 1 109 ? 11.588 -9.526 -28.166 1.00 91.31 109 GLY A C 1
ATOM 916 O O . GLY A 1 109 ? 11.769 -10.244 -29.153 1.00 91.31 109 GLY A O 1
ATOM 917 N N . VAL A 1 110 ? 10.643 -8.580 -28.152 1.00 91.31 110 VAL A N 1
ATOM 918 C CA . VAL A 1 110 ? 9.753 -8.307 -29.293 1.00 91.31 110 VAL A CA 1
ATOM 919 C C . VAL A 1 110 ? 10.549 -7.830 -30.513 1.00 91.31 110 VAL A C 1
ATOM 921 O O . VAL A 1 110 ? 10.300 -8.291 -31.630 1.00 91.31 110 VAL A O 1
ATOM 924 N N . GLN A 1 111 ? 11.525 -6.936 -30.329 1.00 90.50 111 GLN A N 1
ATOM 925 C CA . GLN A 1 111 ? 12.369 -6.447 -31.425 1.00 90.50 111 GLN A CA 1
ATOM 926 C C . GLN A 1 111 ? 13.282 -7.541 -31.988 1.00 90.50 111 GLN A C 1
ATOM 928 O O . GLN A 1 111 ? 13.437 -7.635 -33.209 1.00 90.50 111 GLN A O 1
ATOM 933 N N . ALA A 1 112 ? 13.867 -8.378 -31.129 1.00 88.56 112 ALA A N 1
ATOM 934 C CA . ALA A 1 112 ? 14.678 -9.520 -31.536 1.00 88.56 112 ALA A CA 1
ATOM 935 C C . ALA A 1 112 ? 13.850 -10.513 -32.363 1.00 88.56 112 ALA A C 1
ATOM 937 O O . ALA A 1 112 ? 14.226 -10.810 -33.498 1.00 88.56 112 ALA A O 1
ATOM 938 N N . GLY A 1 113 ? 12.672 -10.909 -31.870 1.00 88.94 113 GLY A N 1
ATOM 939 C CA . GLY A 1 113 ? 11.761 -11.798 -32.595 1.00 88.94 113 GLY A CA 1
ATOM 940 C C . GLY A 1 113 ? 11.306 -11.218 -33.938 1.00 88.94 113 GLY A C 1
ATOM 941 O O . GLY A 1 113 ? 11.263 -11.927 -34.942 1.00 88.94 113 GLY A O 1
ATOM 942 N N . ARG A 1 114 ? 11.049 -9.904 -34.013 1.00 88.12 114 ARG A N 1
ATOM 943 C CA . ARG A 1 114 ? 10.717 -9.238 -35.284 1.00 88.12 114 ARG A CA 1
ATOM 944 C C . ARG A 1 114 ? 11.876 -9.281 -36.281 1.00 88.12 114 ARG A C 1
ATOM 946 O O . ARG A 1 114 ? 11.652 -9.533 -37.462 1.00 88.12 114 ARG A O 1
ATOM 953 N N . ARG A 1 115 ? 13.110 -9.039 -35.826 1.00 85.56 115 ARG A N 1
ATOM 954 C CA . ARG A 1 115 ? 14.316 -9.109 -36.671 1.00 85.56 115 ARG A CA 1
ATOM 955 C C . ARG A 1 115 ? 14.582 -10.530 -37.160 1.00 85.56 115 ARG A C 1
ATOM 957 O O . ARG A 1 115 ? 14.945 -10.702 -38.319 1.00 85.56 115 ARG A O 1
ATOM 964 N N . GLU A 1 116 ? 14.414 -11.528 -36.300 1.00 83.38 116 GLU A N 1
ATOM 965 C CA . GLU A 1 116 ? 14.563 -12.937 -36.672 1.00 83.38 116 GLU A CA 1
ATOM 966 C C . GLU A 1 116 ? 13.498 -13.366 -37.680 1.00 83.38 116 GLU A C 1
ATOM 968 O O . GLU A 1 116 ? 13.853 -13.932 -38.710 1.00 83.38 116 GLU A O 1
ATOM 973 N N . GLY A 1 117 ? 12.234 -12.987 -37.470 1.00 81.50 117 GLY A N 1
ATOM 974 C CA . GLY A 1 117 ? 11.153 -13.262 -38.419 1.00 81.50 117 GLY A CA 1
ATOM 975 C C . GLY A 1 117 ? 11.376 -12.637 -39.801 1.00 81.50 117 GLY A C 1
ATOM 976 O O . GLY A 1 117 ? 11.079 -13.269 -40.811 1.00 81.50 117 GLY A O 1
ATOM 977 N N . ILE A 1 118 ? 11.961 -11.433 -39.875 1.00 79.88 118 ILE A N 1
ATOM 978 C CA . ILE A 1 118 ? 12.362 -10.820 -41.156 1.00 79.88 118 ILE A CA 1
ATOM 979 C C . ILE A 1 118 ? 13.477 -11.643 -41.821 1.00 79.88 118 ILE A C 1
ATOM 981 O O . ILE A 1 118 ? 13.349 -12.016 -42.984 1.00 79.88 118 ILE A O 1
ATOM 985 N N . LYS A 1 119 ? 14.536 -12.001 -41.082 1.00 74.81 119 LYS A N 1
ATOM 986 C CA . LYS A 1 119 ? 15.651 -12.818 -41.605 1.00 74.81 119 LYS A CA 1
ATOM 987 C C . LYS A 1 119 ? 15.227 -14.229 -42.022 1.00 74.81 119 LYS A C 1
ATOM 989 O O . LYS A 1 119 ? 15.854 -14.842 -42.884 1.00 74.81 119 LYS A O 1
ATOM 994 N N . GLU A 1 120 ? 14.225 -14.797 -41.364 1.00 71.19 120 GLU A N 1
ATOM 995 C CA . GLU A 1 120 ? 13.686 -16.113 -41.697 1.00 71.19 120 GLU A CA 1
ATOM 996 C C . GLU A 1 120 ? 12.732 -16.045 -42.895 1.00 71.19 120 GLU A C 1
ATOM 998 O O . GLU A 1 120 ? 12.826 -16.890 -43.781 1.00 71.19 120 GLU A O 1
ATOM 1003 N N . GLY A 1 121 ? 11.926 -14.984 -43.007 1.00 66.56 121 GLY A N 1
ATOM 1004 C CA . GLY A 1 121 ? 11.096 -14.707 -44.183 1.00 66.56 121 GLY A CA 1
ATOM 1005 C C . GLY A 1 121 ? 11.889 -14.365 -45.454 1.00 66.56 121 GLY A C 1
ATOM 1006 O O . GLY A 1 121 ? 11.445 -14.691 -46.550 1.00 66.56 121 GLY A O 1
ATOM 1007 N N . GLU A 1 122 ? 13.085 -13.780 -45.330 1.00 58.91 122 GLU A N 1
ATOM 1008 C CA . GLU A 1 122 ? 14.022 -13.557 -46.449 1.00 58.91 122 GLU A CA 1
ATOM 1009 C C . GLU A 1 122 ? 14.726 -14.845 -46.928 1.00 58.91 122 GLU A C 1
ATOM 1011 O O . GLU A 1 122 ? 15.379 -14.850 -47.974 1.00 58.91 122 GLU A O 1
ATOM 1016 N N . ARG A 1 123 ? 14.592 -15.962 -46.197 1.00 56.03 123 ARG A N 1
ATOM 1017 C CA . ARG A 1 123 ? 15.094 -17.284 -46.600 1.00 56.03 123 ARG A CA 1
ATOM 1018 C C . ARG A 1 123 ? 13.936 -18.157 -47.099 1.00 56.03 123 ARG A C 1
ATOM 1020 O O . ARG A 1 123 ? 13.574 -19.121 -46.429 1.00 56.03 123 ARG A O 1
ATOM 1027 N N . PRO A 1 124 ? 13.361 -17.866 -48.282 1.00 54.56 124 PRO A N 1
ATOM 1028 C CA . PRO A 1 124 ? 13.476 -18.858 -49.361 1.00 54.56 124 PRO A CA 1
ATOM 1029 C C . PRO A 1 124 ? 13.425 -18.264 -50.789 1.00 54.56 124 PRO A C 1
ATOM 1031 O O . PRO A 1 124 ? 12.361 -17.885 -51.267 1.00 54.56 124 PRO A O 1
ATOM 1034 N N . ALA A 1 125 ? 14.551 -18.293 -51.519 1.00 50.28 125 ALA A N 1
ATOM 1035 C CA . ALA A 1 125 ? 14.576 -18.280 -52.998 1.00 50.28 125 ALA A CA 1
ATOM 1036 C C . ALA A 1 125 ? 15.891 -18.813 -53.628 1.00 50.28 125 ALA A C 1
ATOM 1038 O O . ALA A 1 125 ? 16.157 -18.543 -54.792 1.00 50.28 125 ALA A O 1
ATOM 1039 N N . GLN A 1 126 ? 16.756 -19.533 -52.894 1.00 49.31 126 GLN A N 1
ATOM 1040 C CA . GLN A 1 126 ? 18.072 -19.969 -53.424 1.00 49.31 126 GLN A CA 1
ATOM 1041 C C . GLN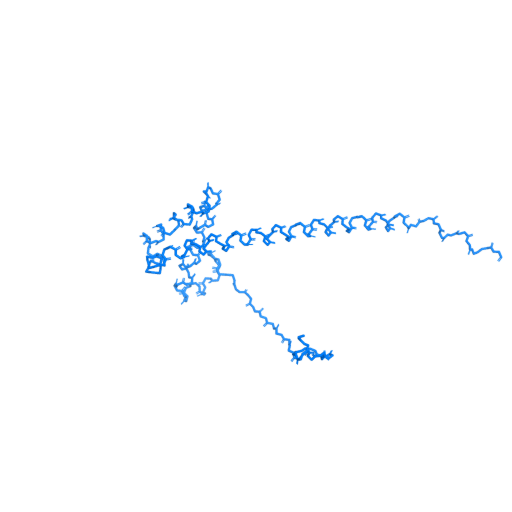 A 1 126 ? 18.367 -21.474 -53.291 1.00 49.31 126 GLN A C 1
ATOM 1043 O O . GLN A 1 126 ? 19.502 -21.901 -53.469 1.00 49.31 126 GLN A O 1
ATOM 1048 N N . ARG A 1 127 ? 17.366 -22.315 -53.006 1.00 51.00 127 ARG A N 1
ATOM 1049 C CA . ARG A 1 127 ? 17.532 -23.783 -53.010 1.00 51.00 127 ARG A CA 1
ATOM 1050 C C . ARG A 1 127 ? 16.539 -24.464 -53.947 1.00 51.00 127 ARG A C 1
ATOM 1052 O O . ARG A 1 127 ? 15.727 -25.251 -53.492 1.00 51.00 127 ARG A O 1
ATOM 1059 N N . THR A 1 128 ? 16.568 -24.145 -55.239 1.00 45.09 128 THR A N 1
ATOM 1060 C CA . THR A 1 128 ? 15.920 -24.985 -56.270 1.00 45.09 128 THR A CA 1
ATOM 1061 C C . THR A 1 128 ? 16.689 -24.968 -57.599 1.00 45.09 128 THR A C 1
ATOM 1063 O O . THR A 1 128 ? 16.063 -24.905 -58.634 1.00 45.09 128 THR A O 1
ATOM 1066 N N . ASP A 1 129 ? 18.030 -25.049 -57.604 1.00 47.72 129 ASP A N 1
ATOM 1067 C CA . ASP A 1 129 ? 18.801 -25.169 -58.869 1.00 47.72 129 ASP A CA 1
ATOM 1068 C C . ASP A 1 129 ? 19.997 -26.153 -58.821 1.00 47.72 129 ASP A C 1
ATOM 1070 O O . ASP A 1 129 ? 20.840 -26.159 -59.713 1.00 47.72 129 ASP A O 1
ATOM 1074 N N . GLN A 1 130 ? 20.094 -27.037 -57.820 1.00 45.56 130 GLN A N 1
ATOM 1075 C CA . GLN A 1 130 ? 21.138 -28.080 -57.776 1.00 45.56 130 GLN A CA 1
ATOM 1076 C C . GLN A 1 130 ? 20.536 -29.472 -57.579 1.00 45.56 130 GLN A C 1
ATOM 1078 O O . GLN A 1 130 ? 20.798 -30.136 -56.587 1.00 45.56 130 GLN A O 1
ATOM 1083 N N . GLU A 1 131 ? 19.699 -29.909 -58.519 1.00 46.81 131 GLU A N 1
ATOM 1084 C CA . GLU A 1 131 ? 19.317 -31.326 -58.639 1.00 46.81 131 GLU A CA 1
ATOM 1085 C C . GLU A 1 131 ? 18.834 -31.654 -60.066 1.00 46.81 131 GLU A C 1
ATOM 1087 O O . GLU A 1 131 ? 17.775 -32.231 -60.282 1.00 46.81 131 GLU A O 1
ATOM 1092 N N . LYS A 1 132 ? 19.600 -31.224 -61.079 1.00 45.81 132 LYS A N 1
ATOM 1093 C CA . LYS A 1 132 ? 19.502 -31.722 -62.463 1.00 45.81 132 LYS A CA 1
ATOM 1094 C C . LYS A 1 132 ? 20.883 -31.693 -63.124 1.00 45.81 132 LYS A C 1
ATOM 1096 O O . LYS A 1 132 ? 21.215 -30.727 -63.805 1.00 45.81 132 LYS A O 1
ATOM 1101 N N . ALA A 1 133 ? 21.678 -32.735 -62.907 1.00 40.97 133 ALA A N 1
ATOM 1102 C CA . ALA A 1 133 ? 22.804 -33.114 -63.759 1.00 40.97 133 ALA A CA 1
ATOM 1103 C C . ALA A 1 133 ? 22.983 -34.631 -63.679 1.00 40.97 133 ALA A C 1
ATOM 1105 O O . ALA A 1 133 ? 22.960 -35.145 -62.538 1.00 40.97 133 ALA A O 1
#

Mean predicted aligned error: 11.74 Å

Radius of gyration: 26.09 Å; Cα contacts (8 Å, |Δi|>4): 65; chains: 1;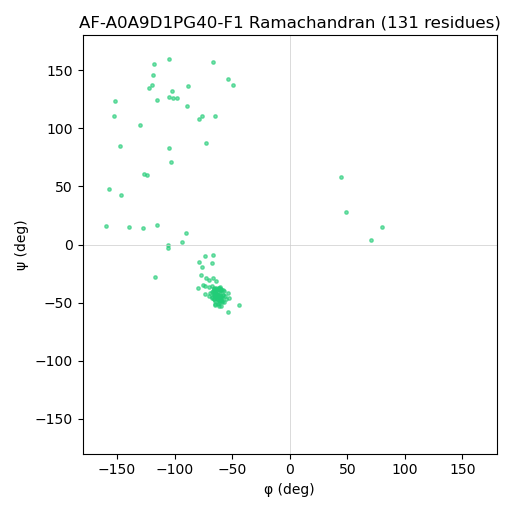 bounding box: 44×50×80 Å

Foldseek 3Di:
DCVPDDPDPDDPDDDDDDDFDLAPPGPVVVCVVDVLSVLVNQ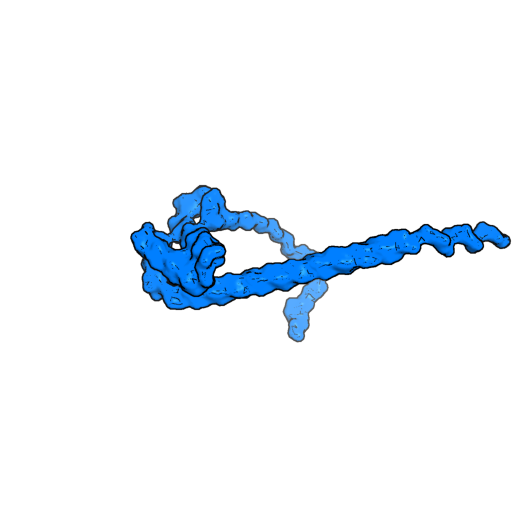LVVQLVVQVVPDPSLVSNVVSLVVSLVVVRCNVVCVVCVVVSSVVSVVVVVVVVVVVVVVVVVVVVVVVVVVVVVVVVVVPDDPPDDPDDD

Secondary structure (DSSP, 8-state):
--TT----SS-S-----PPP--STTS-HHHHHH-HHHHHHHHHHHHHHHHTTTS-HHHHHHHHHHHHHHHTSSHHHHHHHHHHHHHHHHHHHHHHHHHHHHHHHHHHHHHHHHHHHHHHHHT--SSSSSSS--

Solvent-accessible surface area (backbone atoms only — not comparable to full-atom values): 8046 Å² total; per-residue (Å²): 135,63,91,80,64,78,90,68,97,65,87,90,74,86,84,88,82,86,87,79,60,65,51,72,96,38,56,60,70,62,38,72,75,30,62,69,58,38,29,48,20,49,50,54,51,40,28,55,58,34,44,75,82,39,60,60,74,56,12,41,52,51,31,52,52,51,28,44,74,72,61,36,54,27,72,60,48,69,76,36,45,70,57,54,50,54,50,54,51,54,53,51,54,50,54,52,49,55,51,48,56,52,48,53,53,49,51,52,51,53,52,49,52,52,53,49,52,50,59,51,66,70,65,78,88,85,86,87,84,87,86,85,132